Protein AF-A0A948RHR2-F1 (afdb_monomer)

Structure (mmCIF, N/CA/C/O backbone):
data_AF-A0A948RHR2-F1
#
_entry.id   AF-A0A948RHR2-F1
#
loop_
_atom_site.group_PDB
_atom_site.id
_atom_site.type_symbol
_atom_site.label_atom_i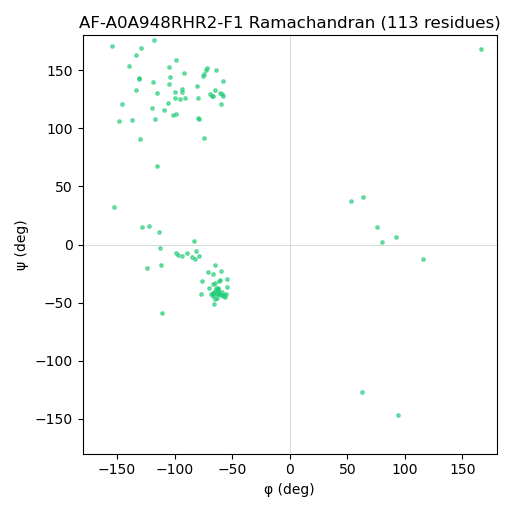d
_atom_site.label_alt_id
_atom_site.label_comp_id
_atom_site.label_asym_id
_atom_site.label_entity_id
_atom_site.label_seq_id
_atom_site.pdbx_PDB_ins_code
_atom_site.Cartn_x
_atom_site.Cartn_y
_atom_site.Cartn_z
_atom_site.occupancy
_atom_site.B_iso_or_equiv
_atom_site.auth_seq_id
_atom_site.auth_comp_id
_atom_site.auth_asym_id
_atom_site.auth_atom_id
_atom_site.pdbx_PDB_model_num
ATOM 1 N N . MET A 1 1 ? -23.439 3.606 14.454 1.00 52.28 1 MET A N 1
ATOM 2 C CA . MET A 1 1 ? -22.038 3.297 14.807 1.00 52.28 1 MET A CA 1
ATOM 3 C C . MET A 1 1 ? -21.138 4.104 13.882 1.00 52.28 1 MET A C 1
ATOM 5 O O . MET A 1 1 ? -21.489 4.195 12.706 1.00 52.28 1 MET A O 1
ATOM 9 N N . PRO A 1 2 ? -20.065 4.748 14.368 1.00 66.00 2 PRO A N 1
ATOM 10 C CA . PRO A 1 2 ? -19.095 5.385 13.480 1.00 66.00 2 PRO A CA 1
ATOM 11 C C . PRO A 1 2 ? -18.516 4.332 12.527 1.00 66.00 2 PRO A C 1
ATOM 13 O O . PRO A 1 2 ? -18.314 3.182 12.915 1.00 66.00 2 PRO A O 1
ATOM 16 N N . LYS A 1 3 ? -18.316 4.702 11.259 1.00 62.94 3 LYS A N 1
ATOM 17 C CA . LYS A 1 3 ? -17.656 3.817 10.293 1.00 62.94 3 LYS A CA 1
ATOM 18 C C . LYS A 1 3 ? -16.208 3.623 10.756 1.00 62.94 3 LYS A C 1
ATOM 20 O O . LYS A 1 3 ? -15.579 4.633 11.070 1.00 62.94 3 LYS A O 1
ATOM 25 N N . PRO A 1 4 ? -15.683 2.387 10.793 1.00 78.69 4 PRO A N 1
ATOM 26 C CA . PRO A 1 4 ? -14.291 2.170 11.153 1.00 78.69 4 PRO A CA 1
ATOM 27 C C . PRO A 1 4 ? -13.396 2.930 10.170 1.00 78.69 4 PRO A C 1
ATOM 29 O O . PRO A 1 4 ? -13.580 2.852 8.950 1.00 78.69 4 PRO A O 1
ATOM 32 N N . SER A 1 5 ? -12.472 3.711 10.717 1.00 92.25 5 SER A N 1
ATOM 33 C CA . SER A 1 5 ? -11.458 4.453 9.978 1.00 92.25 5 SER A CA 1
ATOM 34 C C . SER A 1 5 ? -10.103 4.196 10.597 1.00 92.25 5 SER A C 1
ATOM 36 O O . SER A 1 5 ? -10.016 4.122 11.821 1.00 92.25 5 SER A O 1
ATOM 38 N N . ILE A 1 6 ? -9.071 4.116 9.763 1.00 94.81 6 ILE A N 1
ATOM 39 C CA . ILE A 1 6 ? -7.698 3.912 10.225 1.00 94.81 6 ILE A CA 1
ATOM 40 C C . ILE A 1 6 ? -7.313 5.081 11.153 1.00 94.81 6 ILE A C 1
ATOM 42 O O . ILE A 1 6 ? -7.398 6.234 10.715 1.00 94.81 6 ILE A O 1
ATOM 46 N N . PRO A 1 7 ? -6.938 4.830 12.419 1.00 95.19 7 PRO A N 1
ATOM 47 C CA . PRO A 1 7 ? -6.582 5.880 13.364 1.00 95.19 7 PRO A CA 1
ATOM 48 C C . PRO A 1 7 ? -5.330 6.649 12.921 1.00 95.19 7 PRO A C 1
ATOM 50 O O . PRO A 1 7 ? -4.470 6.060 12.263 1.00 95.19 7 PRO A O 1
ATOM 53 N N . PRO A 1 8 ? -5.186 7.943 13.262 1.00 95.62 8 PRO A N 1
ATOM 54 C CA . PRO A 1 8 ? -4.022 8.744 12.876 1.00 95.62 8 PRO A CA 1
ATOM 55 C C . PRO A 1 8 ? -2.678 8.131 13.280 1.00 95.62 8 PRO A C 1
ATOM 57 O O . PRO A 1 8 ? -1.717 8.220 12.524 1.00 95.62 8 PRO A O 1
ATOM 60 N N . GLU A 1 9 ? -2.612 7.480 14.440 1.00 95.88 9 GLU A N 1
ATOM 61 C CA . GLU A 1 9 ? -1.425 6.770 14.911 1.00 95.88 9 GLU A CA 1
ATOM 62 C C . GLU A 1 9 ? -1.052 5.609 13.982 1.00 95.88 9 GLU A C 1
ATOM 64 O O . GLU A 1 9 ? 0.107 5.472 13.608 1.00 95.88 9 GLU A O 1
ATOM 69 N N . VAL A 1 10 ? -2.041 4.844 13.513 1.00 96.19 10 VAL A N 1
ATOM 70 C CA . VAL A 1 10 ? -1.825 3.763 12.546 1.00 96.19 10 VAL A CA 1
ATOM 71 C C . VAL A 1 10 ? -1.415 4.339 11.191 1.00 96.19 10 VAL A C 1
ATOM 73 O O . VAL A 1 10 ? -0.480 3.836 10.581 1.00 96.19 10 VAL A O 1
ATOM 76 N N . GLN A 1 11 ? -2.049 5.426 10.732 1.00 97.44 11 GLN A N 1
ATOM 77 C CA . GLN A 1 11 ? -1.655 6.099 9.485 1.00 97.44 11 GLN A CA 1
ATOM 78 C C . GLN A 1 11 ? -0.200 6.585 9.533 1.00 97.44 11 GLN A C 1
ATOM 80 O O . GLN A 1 11 ? 0.524 6.442 8.551 1.00 97.44 11 GLN A O 1
ATOM 85 N N . ALA A 1 12 ? 0.239 7.127 10.673 1.00 97.62 12 ALA A N 1
ATOM 86 C CA . ALA A 1 12 ? 1.608 7.589 10.862 1.00 97.62 12 ALA A CA 1
ATOM 87 C C . ALA A 1 12 ? 2.621 6.435 10.837 1.00 97.62 12 ALA A C 1
ATOM 89 O O . ALA A 1 12 ? 3.672 6.575 10.216 1.00 97.62 12 ALA A O 1
ATOM 90 N N . GLU A 1 13 ? 2.314 5.296 11.465 1.00 97.50 13 GLU A N 1
ATOM 91 C CA . GLU A 1 13 ? 3.190 4.119 11.392 1.00 97.50 13 GLU A CA 1
ATOM 92 C C . GLU A 1 13 ? 3.247 3.530 9.978 1.00 97.50 13 GLU A C 1
ATOM 94 O O . GLU A 1 13 ? 4.332 3.248 9.476 1.00 97.50 13 GLU A O 1
ATOM 99 N N . VAL A 1 14 ? 2.108 3.438 9.285 1.00 97.44 14 VAL A N 1
ATOM 100 C CA . VAL A 1 14 ? 2.067 3.026 7.874 1.00 97.44 14 VAL A CA 1
ATOM 101 C C . VAL A 1 14 ? 2.926 3.943 7.005 1.00 97.44 14 VAL A C 1
ATOM 103 O O . VAL A 1 14 ? 3.679 3.455 6.166 1.00 97.44 14 VAL A O 1
ATOM 106 N N . GLN A 1 15 ? 2.849 5.261 7.209 1.00 98.06 15 GLN A N 1
ATOM 107 C CA . GLN A 1 15 ? 3.652 6.205 6.434 1.00 98.06 15 GLN A CA 1
ATOM 108 C C . GLN A 1 15 ? 5.152 5.976 6.647 1.00 98.06 15 GLN A C 1
ATOM 110 O O . GLN A 1 15 ? 5.899 5.956 5.675 1.00 98.06 15 GLN A O 1
ATOM 115 N N . LYS A 1 16 ? 5.595 5.726 7.887 1.00 98.06 16 LYS A N 1
ATOM 116 C CA . LYS A 1 16 ? 7.005 5.404 8.164 1.00 98.06 16 LYS A CA 1
ATOM 117 C C . LYS A 1 16 ? 7.457 4.132 7.448 1.00 98.06 16 LYS A C 1
ATOM 119 O O . LYS A 1 16 ? 8.550 4.128 6.891 1.00 98.06 16 LYS A O 1
ATOM 124 N N . ILE A 1 17 ? 6.622 3.087 7.440 1.00 97.81 17 ILE A N 1
ATOM 125 C CA . ILE A 1 17 ? 6.910 1.825 6.737 1.00 97.81 17 ILE A CA 1
ATOM 126 C C . ILE A 1 17 ? 7.094 2.078 5.235 1.00 97.81 17 ILE A C 1
ATOM 128 O O . ILE A 1 17 ? 8.030 1.560 4.631 1.00 97.81 17 ILE A O 1
ATOM 132 N N . ILE A 1 18 ? 6.232 2.901 4.634 1.00 97.06 18 ILE A N 1
ATOM 133 C CA . ILE A 1 18 ? 6.320 3.262 3.212 1.00 97.06 18 ILE A CA 1
A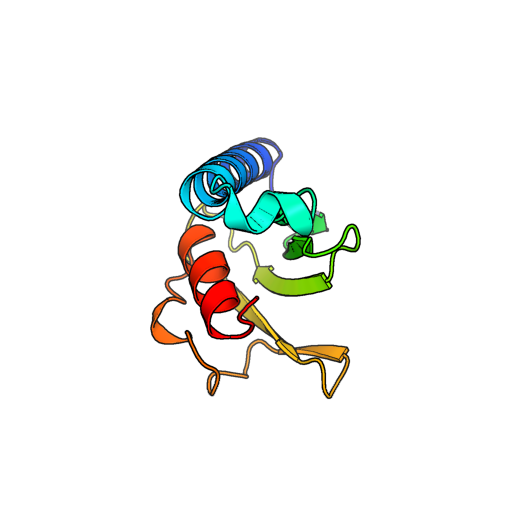TOM 134 C C . ILE A 1 18 ? 7.580 4.087 2.930 1.00 97.06 18 ILE A C 1
ATOM 136 O O . ILE A 1 18 ? 8.294 3.807 1.971 1.00 97.06 18 ILE A O 1
ATOM 140 N N . ASP A 1 19 ? 7.890 5.076 3.770 1.00 96.31 19 ASP A N 1
ATOM 141 C CA . ASP A 1 19 ? 9.073 5.927 3.601 1.00 96.31 19 ASP A CA 1
ATOM 142 C C . ASP A 1 19 ? 10.382 5.125 3.731 1.00 96.31 19 ASP A C 1
ATOM 144 O O . ASP A 1 19 ? 11.360 5.381 3.024 1.00 96.31 19 ASP A O 1
ATOM 148 N N . GLU A 1 20 ? 10.419 4.151 4.643 1.00 96.69 20 GLU A N 1
ATOM 149 C CA . GLU A 1 20 ? 11.533 3.215 4.795 1.00 96.69 20 GLU A CA 1
ATOM 150 C C . GLU A 1 20 ? 11.664 2.306 3.575 1.00 96.69 20 GLU A C 1
ATOM 152 O O . GLU A 1 20 ? 12.724 2.298 2.951 1.00 96.69 20 GLU A O 1
ATOM 157 N N . PHE A 1 21 ? 10.574 1.661 3.155 1.00 96.19 21 PHE A N 1
ATOM 158 C CA . PHE A 1 21 ? 10.564 0.819 1.961 1.00 96.19 21 PHE A CA 1
ATOM 159 C C . PHE A 1 21 ? 11.018 1.584 0.714 1.00 96.19 21 PHE A C 1
ATOM 161 O O . PHE A 1 21 ? 11.855 1.094 -0.044 1.00 96.19 21 PHE A O 1
ATOM 168 N N . ASN A 1 22 ? 10.517 2.805 0.511 1.00 94.25 22 ASN A N 1
ATOM 169 C CA . ASN A 1 22 ? 10.867 3.606 -0.656 1.00 94.25 22 ASN A CA 1
ATOM 170 C C . ASN A 1 22 ? 12.359 3.942 -0.696 1.00 94.25 22 ASN A C 1
ATOM 172 O O . ASN A 1 22 ? 12.999 3.856 -1.740 1.00 94.25 22 ASN A O 1
ATOM 176 N N . ARG A 1 23 ? 12.929 4.301 0.454 1.00 92.06 23 ARG A N 1
ATOM 177 C CA . ARG A 1 23 ? 14.359 4.586 0.583 1.00 92.06 23 ARG A CA 1
ATOM 178 C C . ARG A 1 23 ? 15.220 3.344 0.374 1.00 92.06 23 ARG A C 1
ATOM 180 O O . ARG A 1 23 ? 16.321 3.474 -0.146 1.00 92.06 23 ARG A O 1
ATOM 187 N N . GLU A 1 24 ? 14.754 2.167 0.767 1.00 92.56 24 GLU A N 1
ATOM 188 C CA . GLU A 1 24 ? 15.493 0.917 0.562 1.00 92.56 24 GLU A CA 1
ATOM 189 C C . GLU A 1 24 ? 15.439 0.417 -0.886 1.00 92.56 24 GLU A C 1
ATOM 191 O O . GLU A 1 24 ? 16.403 -0.192 -1.336 1.00 92.56 24 GLU A O 1
ATOM 196 N N . ASN A 1 25 ? 14.348 0.682 -1.614 1.00 91.38 25 ASN A N 1
ATOM 197 C CA . ASN A 1 25 ? 14.088 0.049 -2.915 1.00 91.38 25 ASN A CA 1
ATOM 198 C C . ASN A 1 25 ? 14.154 1.003 -4.121 1.00 91.38 25 ASN A C 1
ATOM 200 O O . ASN A 1 25 ? 14.290 0.530 -5.243 1.00 91.38 25 ASN A O 1
ATOM 204 N N . PHE A 1 26 ? 14.079 2.325 -3.920 1.00 88.31 26 PHE A N 1
ATOM 205 C CA . PHE A 1 26 ? 14.080 3.319 -5.010 1.00 88.31 26 PHE A CA 1
ATOM 206 C C . PHE A 1 26 ? 15.118 4.437 -4.829 1.00 88.31 26 PHE A C 1
ATOM 208 O O . PHE A 1 26 ? 15.032 5.476 -5.481 1.00 88.31 26 PHE A O 1
ATOM 215 N N . SER A 1 27 ? 16.096 4.271 -3.931 1.00 77.19 27 SER A N 1
ATOM 216 C CA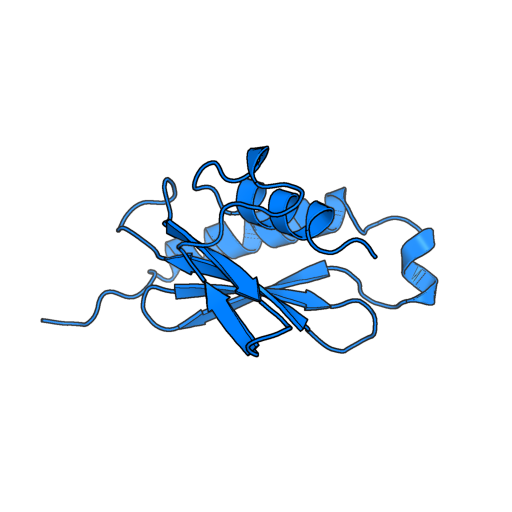 . SER A 1 27 ? 17.142 5.285 -3.706 1.00 77.19 27 SER A CA 1
ATOM 217 C C . SER A 1 27 ? 18.286 5.251 -4.721 1.00 77.19 27 SER A C 1
ATOM 219 O O . SER A 1 27 ? 19.143 6.138 -4.683 1.00 77.19 27 SER A O 1
ATOM 221 N N . ASP A 1 28 ? 18.300 4.265 -5.620 1.00 73.12 28 ASP A N 1
ATOM 222 C CA . ASP A 1 28 ? 19.366 4.094 -6.600 1.00 73.12 28 ASP A CA 1
ATOM 223 C C . ASP A 1 28 ? 19.332 5.134 -7.724 1.00 73.12 28 ASP A C 1
ATOM 225 O O . ASP A 1 28 ? 18.287 5.634 -8.152 1.00 73.12 28 ASP A O 1
ATOM 229 N N . ASP A 1 29 ? 20.526 5.424 -8.242 1.00 68.50 29 ASP A N 1
ATOM 230 C CA . ASP A 1 29 ? 20.746 6.381 -9.325 1.00 68.50 29 ASP A CA 1
ATOM 231 C C . ASP A 1 29 ? 20.001 6.004 -10.618 1.00 68.50 29 ASP A C 1
ATOM 233 O O . ASP A 1 29 ? 19.696 6.893 -11.412 1.00 68.50 29 ASP A O 1
ATOM 237 N N . GLU A 1 30 ? 19.655 4.725 -10.802 1.00 70.12 30 GLU A N 1
ATOM 238 C CA . GLU A 1 30 ? 18.868 4.225 -11.939 1.00 70.12 30 GLU A CA 1
ATOM 239 C C . GLU A 1 30 ? 17.473 4.862 -12.020 1.00 70.12 30 GLU A C 1
ATOM 241 O O . GLU A 1 30 ? 16.963 5.093 -13.114 1.00 70.12 30 GLU A O 1
ATOM 246 N N . PHE A 1 31 ? 16.880 5.244 -10.884 1.00 71.19 31 PHE A N 1
ATOM 247 C CA . PHE A 1 31 ? 15.561 5.878 -10.862 1.00 71.19 31 PHE A CA 1
ATOM 248 C C . PHE A 1 31 ? 15.605 7.396 -11.083 1.00 71.19 31 PHE A C 1
ATOM 250 O O . PHE A 1 31 ? 14.570 8.011 -11.340 1.00 71.19 31 PHE A O 1
ATOM 257 N N . LYS A 1 32 ? 16.793 8.025 -11.059 1.00 68.62 32 LYS A N 1
ATOM 258 C CA . LYS A 1 32 ? 16.928 9.487 -11.226 1.00 68.62 32 LYS A CA 1
ATOM 259 C C . LYS A 1 32 ? 16.429 9.989 -12.579 1.00 68.62 32 LYS A C 1
ATOM 261 O O . LYS A 1 32 ? 15.954 11.122 -12.647 1.00 68.62 32 LYS A O 1
ATOM 266 N N . GLU A 1 33 ? 16.536 9.184 -13.638 1.00 68.00 33 GLU A N 1
ATOM 267 C CA . GLU A 1 33 ? 16.022 9.551 -14.967 1.00 68.00 33 GLU A CA 1
ATOM 268 C C . GLU A 1 33 ? 14.486 9.554 -15.024 1.00 68.00 33 GLU A C 1
ATOM 270 O O . GLU A 1 33 ? 13.902 10.285 -15.825 1.00 68.00 33 GLU A O 1
ATOM 275 N N . PHE A 1 34 ? 13.834 8.800 -14.135 1.00 66.19 34 PHE A N 1
ATOM 276 C CA . PHE A 1 34 ? 12.379 8.657 -14.052 1.00 66.19 34 PHE A CA 1
ATOM 277 C C . PHE A 1 34 ? 11.724 9.639 -13.066 1.00 66.19 34 PHE A C 1
ATOM 279 O O . PHE A 1 34 ? 10.508 9.839 -13.077 1.00 66.19 34 PHE A O 1
ATOM 286 N N . GLY A 1 35 ? 12.535 10.343 -12.272 1.00 73.06 35 GLY A N 1
ATOM 287 C CA . GLY A 1 35 ? 12.081 11.296 -11.266 1.00 73.06 35 GLY A CA 1
ATOM 288 C C . GLY A 1 35 ? 11.954 10.650 -9.888 1.00 73.06 35 GLY A C 1
ATOM 289 O O . GLY A 1 35 ? 12.760 9.809 -9.507 1.00 73.06 35 GLY A 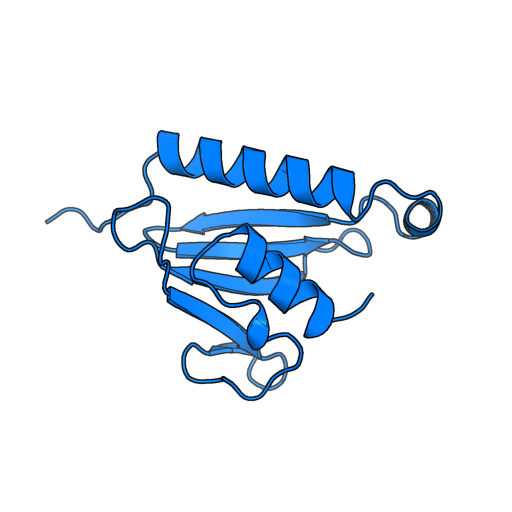O 1
ATOM 290 N N . VAL A 1 36 ? 10.982 11.097 -9.092 1.00 74.31 36 VAL A N 1
ATOM 291 C CA . VAL A 1 36 ? 10.722 10.490 -7.780 1.00 74.31 36 VAL A CA 1
ATOM 292 C C . VAL A 1 36 ? 9.925 9.212 -8.008 1.00 74.31 36 VAL A C 1
ATOM 294 O O . VAL A 1 36 ? 8.749 9.288 -8.354 1.00 74.31 36 VAL A O 1
ATOM 297 N N . VAL A 1 37 ? 10.571 8.064 -7.802 1.00 87.50 37 VAL A N 1
ATOM 298 C CA . VAL A 1 37 ? 9.924 6.752 -7.853 1.00 87.50 37 VAL A CA 1
ATOM 299 C C . VAL A 1 37 ? 9.621 6.278 -6.437 1.00 87.50 37 VAL A C 1
ATOM 301 O O . VAL A 1 37 ? 10.477 6.347 -5.554 1.00 87.50 37 VAL A O 1
ATOM 304 N N . GLY A 1 38 ? 8.394 5.819 -6.197 1.00 92.88 38 GLY A N 1
ATOM 305 C CA . GLY A 1 38 ? 8.042 5.233 -4.909 1.00 92.88 38 GLY A CA 1
ATOM 306 C C . GLY A 1 38 ? 6.554 5.065 -4.658 1.00 92.88 38 GLY A C 1
ATOM 307 O O . GLY A 1 38 ? 5.698 5.590 -5.371 1.00 92.88 38 GLY A O 1
ATOM 308 N N . TYR A 1 39 ? 6.242 4.324 -3.602 1.00 95.94 39 TYR A N 1
ATOM 309 C CA . TYR A 1 39 ? 4.882 4.149 -3.122 1.00 95.94 39 TYR A CA 1
ATOM 310 C C . TYR A 1 39 ? 4.362 5.393 -2.402 1.00 95.94 39 TYR A C 1
ATOM 312 O O . TYR A 1 39 ? 5.089 6.085 -1.688 1.00 95.94 39 TYR A O 1
ATOM 320 N N . SER A 1 40 ? 3.064 5.640 -2.537 1.00 95.56 40 SER A N 1
ATOM 321 C CA . SER A 1 40 ? 2.325 6.669 -1.815 1.00 95.56 40 SER A CA 1
ATOM 322 C C . SER A 1 40 ? 1.052 6.086 -1.204 1.00 95.56 40 SER A C 1
ATOM 324 O O . SER A 1 40 ? 0.386 5.230 -1.791 1.00 95.56 40 SER A O 1
ATOM 326 N N . ALA A 1 41 ? 0.712 6.558 -0.003 1.00 96.81 41 ALA A N 1
ATOM 327 C CA . ALA A 1 41 ? -0.494 6.152 0.702 1.00 96.81 41 ALA A CA 1
ATOM 328 C C . ALA A 1 41 ? -1.653 7.111 0.427 1.00 96.81 41 ALA A C 1
ATOM 330 O O . ALA A 1 41 ? -1.538 8.327 0.596 1.00 96.81 41 ALA A O 1
ATOM 331 N N . ARG A 1 42 ? -2.830 6.555 0.134 1.00 97.00 42 ARG A N 1
ATOM 332 C CA . ARG A 1 42 ? -4.105 7.269 0.279 1.00 97.00 42 ARG A CA 1
ATOM 333 C C . ARG A 1 42 ? -4.998 6.538 1.270 1.00 97.00 42 ARG A C 1
ATOM 335 O O . ARG A 1 42 ? -5.428 5.415 1.021 1.00 97.00 42 ARG A O 1
ATOM 342 N N . PHE A 1 43 ? -5.339 7.194 2.375 1.00 96.62 43 PHE A N 1
ATOM 343 C CA . PHE A 1 43 ? -6.237 6.647 3.394 1.00 96.62 43 PHE A CA 1
ATOM 344 C C . PHE A 1 43 ? -7.685 7.083 3.144 1.00 96.62 43 PHE A C 1
ATOM 346 O O . PHE A 1 43 ? -7.970 8.267 2.948 1.00 96.62 43 PHE A O 1
ATOM 353 N N . LYS A 1 44 ? -8.637 6.142 3.170 1.00 96.19 44 LYS A N 1
ATOM 354 C CA . LYS A 1 44 ? -10.072 6.449 3.039 1.00 96.19 44 LYS A CA 1
ATOM 355 C C . LYS A 1 44 ? -10.926 5.459 3.822 1.00 96.19 44 LYS A C 1
ATOM 357 O O . LYS A 1 44 ? -11.158 4.328 3.394 1.00 96.19 44 LYS A O 1
ATOM 362 N N . GLY A 1 45 ? -11.468 5.914 4.952 1.00 94.81 45 GLY A N 1
ATOM 363 C CA . GLY A 1 45 ? -12.198 5.041 5.872 1.00 94.81 45 GLY A CA 1
ATO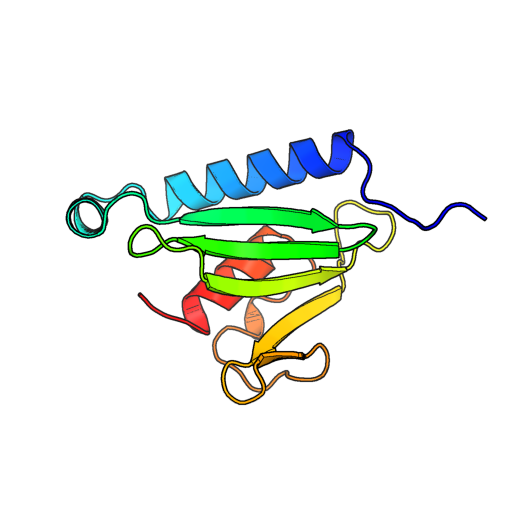M 364 C C . GLY A 1 45 ? -11.263 3.965 6.419 1.00 94.81 45 GLY A C 1
ATOM 365 O O . GLY A 1 45 ? -10.193 4.293 6.924 1.00 94.81 45 GLY A O 1
ATOM 366 N N . LYS A 1 46 ? -11.656 2.695 6.303 1.00 95.88 46 LYS A N 1
ATOM 367 C CA . LYS A 1 46 ? -10.831 1.543 6.696 1.00 95.88 46 LYS A CA 1
ATOM 368 C C . LYS A 1 46 ? -9.819 1.096 5.633 1.00 95.88 46 LYS A C 1
ATOM 370 O O . LYS A 1 46 ? -9.188 0.068 5.813 1.00 95.88 46 LYS A O 1
ATOM 375 N N . TYR A 1 47 ? -9.718 1.791 4.504 1.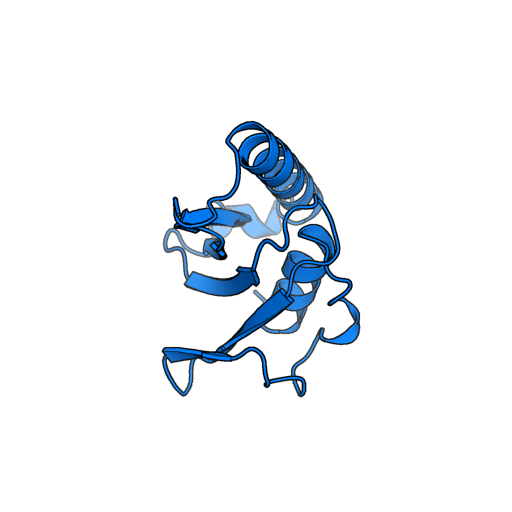00 97.56 47 TYR A N 1
ATOM 376 C CA 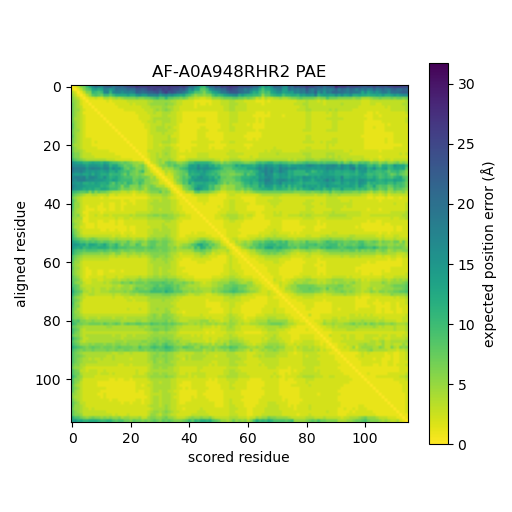. TYR A 1 47 ? -8.873 1.361 3.392 1.00 97.56 47 TYR A CA 1
ATOM 377 C C . TYR A 1 47 ? -7.595 2.189 3.303 1.00 97.56 47 TYR A C 1
ATOM 379 O O . TYR A 1 47 ? -7.649 3.421 3.391 1.00 97.56 47 TYR A O 1
ATOM 387 N N . LEU A 1 48 ? -6.488 1.501 3.045 1.00 97.94 48 LEU A N 1
ATOM 388 C CA . LEU A 1 48 ? -5.230 2.055 2.560 1.00 97.94 48 LEU A CA 1
ATOM 389 C C . LEU A 1 48 ? -5.103 1.688 1.083 1.00 97.94 48 LEU A C 1
ATOM 391 O O . LEU A 1 48 ? -5.144 0.514 0.733 1.00 97.94 48 LEU A O 1
ATOM 395 N N . TYR A 1 49 ? -4.970 2.687 0.224 1.00 98.38 49 TYR A N 1
ATOM 396 C CA . TYR A 1 49 ? -4.630 2.497 -1.181 1.00 98.38 49 TYR A CA 1
ATOM 397 C C . TYR A 1 49 ? -3.141 2.776 -1.336 1.00 98.38 49 TYR A C 1
ATOM 399 O O . TYR A 1 49 ? -2.680 3.836 -0.902 1.00 98.38 49 TYR A O 1
ATOM 407 N N . LEU A 1 50 ? -2.423 1.821 -1.918 1.00 98.00 50 LEU A N 1
ATOM 408 C CA . LEU A 1 50 ? -1.023 1.960 -2.282 1.00 98.00 50 LEU A CA 1
ATOM 409 C C . LEU A 1 50 ? -0.968 2.234 -3.782 1.00 98.00 50 LEU A C 1
ATOM 411 O O . LEU A 1 50 ? -1.314 1.377 -4.600 1.00 98.00 50 LEU A O 1
ATOM 415 N N . ASP A 1 51 ? -0.561 3.450 -4.120 1.00 96.44 51 ASP A N 1
ATOM 416 C CA . ASP A 1 51 ? -0.250 3.841 -5.490 1.00 96.44 51 ASP A CA 1
ATOM 417 C C . ASP A 1 51 ? 1.274 3.926 -5.633 1.00 96.44 51 ASP A C 1
ATOM 419 O O . ASP A 1 51 ? 1.957 4.239 -4.656 1.00 96.44 51 ASP A O 1
ATOM 423 N N . ARG A 1 52 ? 1.812 3.714 -6.833 1.00 94.00 52 ARG A N 1
ATOM 424 C CA . ARG A 1 52 ? 3.235 3.919 -7.128 1.00 94.00 52 ARG A CA 1
ATOM 425 C C . ARG A 1 52 ? 3.404 5.049 -8.130 1.00 94.00 52 ARG A C 1
ATOM 427 O O . ARG A 1 52 ? 2.698 5.099 -9.137 1.00 94.00 52 ARG A O 1
ATOM 434 N N . ASP A 1 53 ? 4.284 5.988 -7.812 1.00 90.00 53 ASP A N 1
ATOM 435 C CA . ASP A 1 53 ? 4.747 6.995 -8.757 1.00 90.00 53 ASP A CA 1
ATOM 436 C C . ASP A 1 53 ? 5.999 6.462 -9.455 1.00 90.00 53 ASP A C 1
ATOM 438 O O . ASP A 1 53 ? 6.930 6.019 -8.789 1.00 90.00 53 ASP A O 1
ATOM 442 N N . GLU A 1 54 ? 5.986 6.456 -10.782 1.00 81.19 54 GLU A N 1
ATOM 443 C CA . GLU A 1 54 ? 7.097 5.992 -11.623 1.00 81.19 54 GLU A CA 1
ATOM 444 C C . GLU A 1 54 ? 7.549 7.066 -12.620 1.00 81.19 54 GLU A C 1
ATOM 446 O O . GLU A 1 54 ? 8.661 6.998 -13.118 1.00 81.19 54 GLU A O 1
ATOM 451 N N . TYR A 1 55 ? 6.700 8.062 -12.917 1.00 78.44 55 TYR A N 1
ATOM 452 C CA . TYR A 1 55 ? 6.929 9.075 -13.963 1.00 78.44 55 TYR A CA 1
ATOM 453 C C . TYR A 1 55 ? 6.199 10.401 -13.660 1.00 78.44 55 TYR A C 1
ATOM 455 O O . TYR A 1 55 ? 5.695 11.083 -14.558 1.00 78.44 55 TYR A O 1
ATOM 463 N N . GLY A 1 56 ? 6.058 10.755 -12.382 1.00 77.44 56 GLY A N 1
ATOM 464 C CA . GLY A 1 56 ? 5.292 11.916 -11.917 1.00 77.44 56 GLY A CA 1
ATOM 465 C C . GLY A 1 56 ? 3.772 11.723 -11.956 1.00 77.44 56 GLY A C 1
ATOM 466 O O . GLY A 1 56 ? 3.021 12.704 -11.903 1.00 77.44 56 GLY A O 1
ATOM 467 N N . LYS A 1 57 ? 3.298 10.478 -12.088 1.00 83.81 57 LYS A N 1
ATOM 468 C CA . LYS A 1 57 ? 1.875 10.135 -12.056 1.00 83.81 57 LYS A CA 1
ATOM 469 C C . LYS A 1 57 ? 1.648 8.877 -11.210 1.00 83.81 57 LYS A C 1
ATOM 471 O O . LYS A 1 57 ? 1.898 7.774 -11.696 1.00 83.81 57 LYS A O 1
ATOM 476 N N . PRO A 1 58 ? 1.068 9.029 -10.006 1.00 90.62 58 PRO A N 1
ATOM 477 C CA . PRO A 1 58 ? 0.675 7.900 -9.176 1.00 90.62 58 PRO A CA 1
ATOM 478 C C . PRO A 1 58 ? -0.305 6.977 -9.904 1.00 90.62 58 PRO A C 1
ATOM 480 O O . PRO A 1 58 ? -1.340 7.425 -10.415 1.00 90.62 58 PRO A O 1
ATOM 483 N N . SER A 1 59 ? 0.026 5.691 -9.927 1.00 93.31 59 SER A N 1
ATOM 484 C CA . SER A 1 59 ? -0.777 4.628 -10.522 1.00 93.31 59 SER A CA 1
ATOM 485 C C . SER A 1 59 ? -1.188 3.601 -9.460 1.00 93.31 59 SER A C 1
ATOM 487 O O . SER A 1 59 ? -0.390 3.289 -8.580 1.00 93.31 59 SER A O 1
ATOM 489 N N . PRO A 1 60 ? -2.433 3.097 -9.494 1.00 96.75 60 PRO A N 1
ATOM 490 C CA . PRO A 1 60 ? -2.951 2.185 -8.475 1.00 96.75 60 PRO A CA 1
ATOM 491 C C . PRO A 1 60 ? -2.278 0.811 -8.529 1.00 96.75 60 PRO A C 1
ATOM 493 O O . PRO A 1 60 ? -2.263 0.179 -9.579 1.00 96.75 60 PRO A O 1
ATOM 496 N N . ILE A 1 61 ? -1.798 0.321 -7.384 1.00 97.38 61 ILE A N 1
ATOM 497 C CA . ILE A 1 61 ? -1.135 -0.986 -7.290 1.00 97.38 61 ILE A CA 1
ATOM 498 C C . ILE A 1 61 ? -1.999 -1.974 -6.520 1.00 97.38 61 ILE A C 1
ATOM 500 O O . ILE A 1 61 ? -2.412 -3.003 -7.051 1.00 97.38 61 ILE A O 1
ATOM 504 N N . CYS A 1 62 ? -2.324 -1.654 -5.271 1.00 98.00 62 CYS A N 1
ATOM 505 C CA . CYS A 1 62 ? -3.137 -2.517 -4.425 1.00 98.00 62 CYS A CA 1
ATOM 506 C C . CYS A 1 62 ? -3.879 -1.713 -3.352 1.00 98.00 62 CYS A C 1
ATOM 508 O O . CYS A 1 62 ? -3.686 -0.506 -3.170 1.00 98.00 62 CYS A O 1
ATOM 510 N N . ARG A 1 63 ? -4.787 -2.384 -2.649 1.00 98.19 63 ARG A N 1
ATOM 511 C CA . ARG A 1 63 ? -5.543 -1.824 -1.535 1.00 98.19 63 ARG A CA 1
ATOM 512 C C . ARG A 1 63 ? -5.530 -2.802 -0.378 1.00 98.19 63 ARG A C 1
ATOM 514 O O . ARG A 1 63 ? -5.884 -3.962 -0.549 1.00 98.19 63 ARG A O 1
ATOM 521 N N . LEU A 1 64 ? -5.242 -2.286 0.806 1.00 97.94 64 LEU A N 1
ATOM 522 C CA . LEU A 1 64 ? -5.365 -3.009 2.058 1.00 97.94 64 LEU A CA 1
ATOM 523 C C . LEU A 1 64 ? -6.610 -2.561 2.832 1.00 97.94 64 LEU A C 1
ATOM 525 O O . LEU A 1 64 ? -6.988 -1.382 2.820 1.00 97.94 64 LEU A O 1
ATOM 529 N N . THR A 1 65 ? -7.251 -3.504 3.517 1.00 97.50 65 THR A N 1
ATOM 530 C CA . THR A 1 65 ? -8.402 -3.256 4.388 1.00 97.50 65 THR A CA 1
ATOM 531 C C . THR A 1 65 ? -7.999 -3.440 5.842 1.00 97.50 65 THR A C 1
ATOM 533 O O . THR A 1 65 ? -7.682 -4.539 6.277 1.00 97.50 65 THR A O 1
ATOM 536 N N . TRP A 1 66 ? -8.055 -2.356 6.608 1.00 95.75 66 TRP A N 1
ATOM 537 C CA . TRP A 1 66 ? -7.748 -2.367 8.030 1.00 95.75 66 TRP A CA 1
ATOM 538 C C . TRP A 1 66 ? -8.787 -3.165 8.819 1.00 95.75 66 TRP A C 1
ATOM 540 O O . TRP A 1 66 ? -9.995 -2.905 8.726 1.00 95.75 66 TRP A O 1
ATOM 550 N N . ASN A 1 67 ? -8.293 -4.101 9.623 1.00 91.94 67 ASN A N 1
ATOM 551 C CA . ASN A 1 67 ? -9.074 -5.017 10.453 1.00 91.94 67 ASN A CA 1
ATOM 552 C C . ASN A 1 67 ? -9.224 -4.542 11.920 1.00 91.94 67 ASN A C 1
ATOM 554 O O . ASN A 1 67 ? -10.020 -5.111 12.663 1.00 91.94 67 ASN A O 1
ATOM 558 N N . GLY A 1 68 ? -8.506 -3.489 12.338 1.00 90.50 68 GLY A N 1
ATOM 559 C CA . GLY A 1 68 ? -8.444 -3.032 13.734 1.00 90.50 68 GLY A CA 1
ATOM 560 C C . GLY A 1 68 ? -7.057 -3.137 14.386 1.00 90.50 68 GLY A C 1
ATOM 561 O O . GLY A 1 68 ? -6.852 -2.542 15.443 1.00 90.50 68 GLY A O 1
ATOM 562 N N . ALA A 1 69 ? -6.112 -3.840 13.758 1.00 89.31 69 ALA A N 1
ATOM 563 C CA . ALA A 1 69 ? -4.740 -4.064 14.217 1.00 89.31 69 ALA A CA 1
ATOM 564 C C . ALA A 1 69 ? -3.706 -3.470 13.238 1.00 89.31 69 ALA A C 1
ATOM 566 O O . ALA A 1 69 ? -4.069 -2.896 12.212 1.00 89.31 69 ALA A O 1
ATOM 567 N N . LEU A 1 70 ? -2.414 -3.534 13.570 1.00 84.94 70 LEU A N 1
ATOM 568 C CA . LEU A 1 70 ? -1.334 -3.061 12.685 1.00 84.94 70 LEU A CA 1
ATOM 569 C C . LEU A 1 70 ? -0.937 -4.094 11.616 1.00 84.94 70 LEU A C 1
ATOM 571 O O . LEU A 1 70 ? -0.245 -3.742 10.666 1.00 84.94 70 LEU A O 1
ATOM 575 N N . ASP A 1 71 ? -1.394 -5.331 11.765 1.00 88.19 71 ASP A N 1
ATOM 576 C CA . ASP A 1 71 ? -1.073 -6.501 10.957 1.00 88.19 71 ASP A CA 1
ATOM 577 C C . ASP A 1 71 ? -2.342 -7.229 10.477 1.00 88.19 71 ASP A C 1
ATOM 579 O O . ASP A 1 71 ? -3.458 -6.927 10.912 1.00 88.19 71 ASP A O 1
ATOM 583 N N . ASP A 1 72 ? -2.159 -8.176 9.552 1.00 92.94 72 ASP A N 1
ATOM 584 C CA . ASP A 1 72 ? -3.209 -9.050 9.003 1.00 92.94 72 ASP A CA 1
ATOM 585 C C . ASP A 1 72 ? -4.314 -8.301 8.223 1.00 92.94 72 ASP A C 1
ATOM 587 O O . ASP A 1 72 ? -5.511 -8.551 8.371 1.00 92.94 72 ASP A O 1
ATOM 591 N N . TRP A 1 73 ? -3.930 -7.300 7.422 1.00 96.12 73 TRP A N 1
ATOM 592 C CA . TRP A 1 73 ? -4.874 -6.497 6.634 1.00 96.12 73 TRP A CA 1
ATOM 593 C C . TRP A 1 73 ? -5.272 -7.232 5.352 1.00 96.12 73 TRP A C 1
ATOM 595 O O . TRP A 1 73 ? -4.407 -7.733 4.634 1.00 96.12 73 TRP A O 1
ATOM 605 N N . ASP A 1 74 ? -6.565 -7.215 5.003 1.00 97.06 74 ASP A N 1
ATOM 606 C CA . ASP A 1 74 ? -7.035 -7.897 3.790 1.00 97.06 74 ASP A CA 1
ATOM 607 C C . ASP A 1 74 ? -6.479 -7.212 2.537 1.00 97.06 74 ASP A C 1
ATOM 609 O O . ASP A 1 74 ? -6.667 -6.002 2.349 1.00 97.06 74 ASP A O 1
ATOM 613 N N . PHE A 1 75 ? -5.863 -7.990 1.652 1.00 97.94 75 PHE A N 1
ATOM 614 C CA . PHE A 1 75 ? -5.256 -7.520 0.411 1.00 97.94 75 PHE A CA 1
ATOM 615 C C . PHE A 1 75 ? -6.220 -7.571 -0.781 1.00 97.94 75 PHE A C 1
ATOM 617 O O . PHE A 1 75 ? -7.100 -8.424 -0.869 1.00 97.94 75 PHE A O 1
ATOM 624 N N . ALA A 1 76 ? -6.054 -6.628 -1.706 1.00 98.12 76 ALA A N 1
ATOM 625 C CA . ALA A 1 76 ? -6.688 -6.632 -3.017 1.00 98.12 76 ALA A CA 1
ATOM 626 C C . ALA A 1 76 ? -5.740 -6.005 -4.044 1.00 98.12 76 ALA A C 1
ATOM 628 O O . ALA A 1 76 ? -5.374 -4.832 -3.907 1.00 98.12 76 ALA A O 1
ATOM 629 N N . ILE A 1 77 ? -5.379 -6.752 -5.085 1.00 97.94 77 ILE A N 1
ATOM 630 C CA . ILE A 1 77 ? -4.579 -6.236 -6.202 1.00 97.94 77 ILE A CA 1
ATOM 631 C C . ILE A 1 77 ? -5.458 -5.365 -7.107 1.00 97.94 77 ILE A C 1
ATOM 633 O O . ILE A 1 77 ? -6.656 -5.610 -7.263 1.00 97.94 77 ILE A O 1
ATOM 637 N N . TYR A 1 78 ? -4.901 -4.306 -7.689 1.00 97.81 78 TYR A N 1
ATOM 638 C CA . TYR A 1 78 ? -5.608 -3.529 -8.704 1.00 97.81 78 TYR A CA 1
ATOM 639 C C . TYR A 1 78 ? -5.532 -4.237 -10.055 1.00 97.81 78 TYR A C 1
ATOM 641 O O . TYR A 1 78 ? -4.437 -4.495 -10.519 1.00 97.81 78 TYR A O 1
ATOM 649 N N . LYS A 1 79 ? -6.649 -4.505 -10.729 1.00 95.81 79 LYS A N 1
ATOM 650 C CA . LYS A 1 79 ? -6.688 -5.086 -12.077 1.00 95.81 79 LYS A CA 1
ATOM 651 C C . LYS A 1 79 ? -6.897 -3.994 -13.114 1.00 95.81 79 LYS A C 1
ATOM 653 O O . LYS A 1 79 ? -7.985 -3.426 -13.225 1.00 95.81 79 LYS A O 1
ATOM 658 N N . TYR A 1 80 ? -5.881 -3.747 -13.935 1.00 92.62 80 TYR A N 1
ATOM 659 C CA . TYR A 1 80 ? -5.954 -2.752 -15.010 1.00 92.62 80 TYR A CA 1
ATOM 660 C C . TYR A 1 80 ? -6.939 -3.119 -16.128 1.00 92.62 80 TYR A C 1
ATOM 662 O O . TYR A 1 80 ? -7.476 -2.221 -16.775 1.00 92.62 80 TYR A O 1
ATOM 670 N N . SER A 1 81 ? -7.223 -4.410 -16.334 1.00 92.06 81 SER A N 1
ATOM 671 C CA . SER A 1 81 ? -8.214 -4.863 -17.321 1.00 92.06 81 SER A CA 1
ATOM 672 C C . SER A 1 81 ? -9.625 -4.359 -17.000 1.00 92.06 81 SER A C 1
ATOM 674 O O . SER A 1 81 ? -10.349 -3.935 -17.899 1.00 92.06 81 SER A O 1
ATOM 676 N N . ASP A 1 82 ? -9.974 -4.340 -15.711 1.00 92.62 82 ASP A N 1
ATOM 677 C CA . ASP A 1 82 ? -11.325 -4.048 -15.218 1.00 92.62 82 ASP A CA 1
ATOM 678 C C . ASP A 1 82 ? -11.394 -2.716 -14.449 1.00 92.62 82 ASP A C 1
ATOM 680 O O . ASP A 1 82 ? -12.465 -2.272 -14.035 1.00 92.62 82 ASP A O 1
ATOM 684 N N . ASN A 1 83 ? -10.247 -2.051 -14.281 1.00 94.19 83 ASN A N 1
ATOM 685 C CA . ASN A 1 83 ? -10.060 -0.817 -13.519 1.00 94.19 83 ASN A CA 1
ATOM 686 C C . ASN A 1 83 ? -10.593 -0.895 -12.072 1.00 94.19 83 ASN A C 1
ATOM 688 O O . ASN A 1 83 ? -11.137 0.083 -11.546 1.00 94.19 83 ASN A O 1
ATOM 692 N N . CYS A 1 84 ? -10.438 -2.045 -11.410 1.00 96.12 84 CYS A N 1
ATOM 693 C CA . CYS A 1 84 ? -10.979 -2.310 -10.074 1.00 96.12 84 CYS A CA 1
ATOM 694 C C . CYS A 1 84 ? -9.948 -2.960 -9.135 1.00 96.12 84 CYS A C 1
ATOM 696 O O . CYS A 1 84 ? -8.929 -3.467 -9.582 1.00 96.12 84 CYS A O 1
ATOM 698 N N . TYR A 1 85 ? -10.208 -2.930 -7.824 1.00 96.88 85 TYR A N 1
ATOM 699 C CA . TYR A 1 85 ? -9.428 -3.690 -6.837 1.00 96.88 85 TYR A CA 1
ATOM 700 C C . TYR A 1 85 ? -10.132 -5.012 -6.561 1.00 96.88 85 TYR A C 1
ATOM 702 O O . TYR A 1 85 ? -11.300 -4.990 -6.159 1.00 96.88 85 TYR A O 1
ATOM 710 N N . ASP A 1 86 ? -9.419 -6.118 -6.729 1.00 95.88 86 ASP A N 1
ATOM 711 C CA . ASP A 1 86 ? -9.962 -7.468 -6.656 1.00 95.88 86 ASP A CA 1
ATOM 712 C C . ASP A 1 86 ? -9.324 -8.241 -5.484 1.00 95.88 86 ASP A C 1
ATOM 714 O O . ASP A 1 86 ? -8.129 -8.532 -5.526 1.00 95.88 86 ASP A O 1
ATOM 718 N N . PRO A 1 87 ? -10.072 -8.503 -4.394 1.00 95.25 87 PRO A N 1
ATOM 719 C CA . PRO A 1 87 ? -9.589 -9.301 -3.264 1.00 95.25 87 PRO A CA 1
ATOM 720 C C . PRO A 1 87 ? -9.635 -10.816 -3.527 1.00 95.25 87 PRO A C 1
ATOM 722 O O . PRO A 1 87 ? -9.139 -11.589 -2.710 1.00 95.25 87 PRO A O 1
ATOM 725 N N . GLU A 1 88 ? -10.275 -11.257 -4.614 1.00 93.75 88 GLU A N 1
ATOM 726 C CA . GLU A 1 88 ? -10.383 -12.674 -4.984 1.00 93.75 88 GLU A CA 1
ATOM 727 C C . GLU A 1 88 ? -9.347 -13.076 -6.044 1.00 93.75 88 GLU A C 1
ATOM 729 O O . GLU A 1 88 ? -9.201 -14.259 -6.349 1.00 93.75 88 GLU A O 1
ATOM 734 N N . GLU A 1 89 ? -8.607 -12.110 -6.590 1.00 92.50 89 GLU A N 1
ATOM 735 C CA . GLU A 1 89 ? -7.506 -12.353 -7.513 1.00 92.50 89 GLU A CA 1
ATOM 736 C C . GLU A 1 89 ? -6.258 -12.784 -6.735 1.00 92.50 89 GLU A C 1
ATOM 738 O O . GLU A 1 89 ? -5.617 -11.976 -6.065 1.00 92.50 89 GLU A O 1
ATOM 743 N N . TRP A 1 90 ? -5.927 -14.069 -6.857 1.00 88.44 90 TRP A N 1
ATOM 744 C CA . TRP A 1 90 ? -4.744 -14.709 -6.272 1.00 88.44 90 TRP A CA 1
ATOM 745 C C . TRP A 1 90 ? -3.870 -15.362 -7.350 1.00 88.44 90 TRP A C 1
ATOM 747 O O . TRP A 1 90 ? -3.051 -16.212 -7.053 1.00 88.44 90 TRP A O 1
ATOM 757 N N . PHE A 1 91 ? -4.049 -15.030 -8.632 1.00 92.06 91 PHE A N 1
ATOM 758 C CA . PHE A 1 91 ? -3.194 -15.552 -9.698 1.00 92.06 91 PHE A CA 1
ATOM 759 C C . PHE A 1 91 ? -2.409 -14.419 -10.357 1.00 92.06 91 PHE A C 1
ATOM 761 O O . PHE A 1 91 ? -2.620 -14.062 -11.517 1.00 92.06 91 PHE A O 1
ATOM 768 N N . PHE A 1 92 ? -1.487 -13.838 -9.590 1.00 93.44 92 PHE A N 1
ATOM 769 C CA . PHE A 1 92 ? -0.620 -12.755 -10.041 1.00 93.44 92 PHE A CA 1
ATOM 770 C C . PHE A 1 92 ? 0.818 -12.940 -9.518 1.00 93.44 92 PHE A C 1
ATOM 772 O O . PHE A 1 92 ? 1.015 -13.576 -8.482 1.00 93.44 92 PHE A O 1
ATOM 779 N N . PRO A 1 93 ? 1.837 -12.407 -10.217 1.00 95.81 93 PRO A N 1
ATOM 780 C CA . PRO A 1 93 ? 3.216 -12.450 -9.732 1.00 95.81 93 PRO A CA 1
ATOM 781 C C . PRO A 1 93 ? 3.369 -11.715 -8.394 1.00 95.81 93 PRO A C 1
ATOM 783 O O . PRO A 1 93 ? 2.929 -10.575 -8.275 1.00 95.81 93 PRO A O 1
ATOM 786 N N . GLY A 1 94 ? 4.004 -12.339 -7.401 1.00 95.00 94 GLY A N 1
ATOM 787 C CA . GLY A 1 94 ? 4.225 -11.736 -6.086 1.00 95.00 94 GLY A CA 1
ATOM 788 C C . GLY A 1 94 ? 3.154 -12.031 -5.038 1.00 95.00 94 GLY A C 1
ATOM 789 O O . GLY A 1 94 ? 3.217 -11.459 -3.947 1.00 95.00 94 GLY A O 1
ATOM 790 N N . GLU A 1 95 ? 2.182 -12.903 -5.327 1.00 96.19 95 GLU A N 1
ATOM 791 C CA . GLU A 1 95 ? 1.191 -13.354 -4.339 1.00 96.19 95 GLU A CA 1
ATOM 792 C C . GLU A 1 95 ? 1.836 -13.928 -3.065 1.00 96.19 95 GLU A C 1
ATOM 794 O O . GLU A 1 95 ? 1.304 -13.769 -1.968 1.00 96.19 95 GLU A O 1
ATOM 799 N N . GLU A 1 96 ? 3.027 -14.517 -3.178 1.00 96.38 96 GLU A N 1
ATOM 800 C CA . GLU A 1 96 ? 3.778 -15.111 -2.076 1.00 96.38 96 GLU A CA 1
ATOM 801 C C . GLU A 1 96 ? 4.233 -14.089 -1.024 1.00 96.38 96 GLU A C 1
ATOM 803 O O . GLU A 1 96 ? 4.571 -14.466 0.100 1.00 96.38 96 GLU A O 1
ATOM 808 N N . TYR A 1 97 ? 4.240 -12.800 -1.375 1.00 97.56 97 TYR A N 1
ATOM 809 C CA . TYR A 1 97 ? 4.566 -11.708 -0.463 1.00 97.56 97 TYR A CA 1
ATOM 810 C C . TYR A 1 97 ? 3.344 -11.166 0.283 1.00 97.56 97 TYR A C 1
ATOM 812 O O . TYR A 1 97 ? 3.505 -10.342 1.184 1.00 97.56 97 TYR A O 1
ATOM 820 N N . VAL A 1 98 ? 2.128 -11.603 -0.062 1.00 96.44 98 VAL A N 1
ATOM 821 C CA . VAL A 1 98 ? 0.903 -11.183 0.625 1.00 96.44 98 VAL A CA 1
ATOM 822 C C . VAL A 1 98 ? 0.813 -11.882 1.984 1.00 96.44 98 VAL A C 1
ATOM 824 O O . VAL A 1 98 ? 0.274 -12.976 2.118 1.00 96.44 98 VAL A O 1
ATOM 827 N N . ASP A 1 99 ? 1.343 -11.219 3.011 1.00 96.31 99 ASP A N 1
ATOM 828 C CA . ASP A 1 99 ? 1.427 -11.711 4.395 1.00 96.31 99 ASP A CA 1
ATOM 829 C C . ASP A 1 99 ? 0.561 -10.910 5.389 1.00 96.31 99 ASP A C 1
ATOM 831 O O . ASP A 1 99 ? 0.698 -11.045 6.604 1.00 96.31 99 ASP A O 1
ATOM 835 N N . GLY A 1 100 ? -0.313 -10.041 4.873 1.00 94.69 100 GLY A N 1
ATOM 836 C CA . GLY A 1 100 ? -1.162 -9.155 5.672 1.00 94.69 100 GLY A CA 1
ATOM 837 C C . GLY A 1 100 ? -0.458 -7.894 6.189 1.00 94.69 100 GLY A C 1
ATOM 838 O O . GLY A 1 100 ? -1.079 -7.091 6.887 1.00 94.69 100 GLY A O 1
ATOM 839 N N . THR A 1 101 ? 0.815 -7.676 5.847 1.00 97.00 101 THR A N 1
ATOM 840 C CA . THR A 1 101 ? 1.556 -6.459 6.201 1.00 97.00 101 THR A CA 1
ATOM 841 C C . THR A 1 101 ? 1.596 -5.451 5.051 1.00 97.00 101 THR A C 1
ATOM 843 O O . THR A 1 101 ? 1.466 -5.787 3.872 1.00 97.00 101 THR A O 1
ATOM 846 N N . VAL A 1 102 ? 1.834 -4.177 5.382 1.00 97.31 102 VAL A N 1
ATOM 847 C CA . VAL A 1 102 ? 2.029 -3.120 4.371 1.00 97.31 102 VAL A CA 1
ATOM 848 C C . VAL A 1 102 ? 3.285 -3.377 3.534 1.00 97.31 102 VAL A C 1
ATOM 850 O O . VAL A 1 102 ? 3.264 -3.185 2.320 1.00 97.31 102 VAL A O 1
ATOM 853 N N . THR A 1 103 ? 4.365 -3.856 4.156 1.00 97.88 103 THR A N 1
ATOM 854 C CA . THR A 1 103 ? 5.611 -4.207 3.462 1.00 97.88 103 THR A CA 1
ATOM 855 C C . THR A 1 103 ? 5.396 -5.347 2.470 1.00 97.88 103 THR A C 1
ATOM 857 O O . THR A 1 103 ? 5.838 -5.244 1.327 1.00 97.88 103 THR A O 1
ATOM 860 N N . GLY A 1 104 ? 4.696 -6.409 2.880 1.00 97.56 104 GLY A N 1
ATOM 861 C CA . GLY A 1 104 ? 4.332 -7.523 2.006 1.00 97.56 104 GLY A CA 1
ATOM 862 C C . GLY A 1 104 ? 3.519 -7.060 0.798 1.00 97.56 104 GLY A C 1
ATOM 863 O O . GLY A 1 104 ? 3.856 -7.381 -0.338 1.00 97.56 104 GLY A O 1
ATOM 864 N N . ALA A 1 105 ? 2.536 -6.183 1.017 1.00 97.81 105 ALA A N 1
ATOM 865 C CA . ALA A 1 105 ? 1.735 -5.605 -0.061 1.00 97.81 105 ALA A CA 1
ATOM 866 C C . ALA A 1 105 ? 2.551 -4.766 -1.064 1.00 97.81 105 ALA A C 1
ATOM 868 O O . ALA A 1 105 ? 2.277 -4.821 -2.264 1.00 97.81 105 ALA A O 1
ATOM 869 N N . MET A 1 106 ? 3.554 -4.006 -0.604 1.00 97.75 106 MET A N 1
ATOM 870 C CA . MET A 1 106 ? 4.458 -3.261 -1.494 1.00 97.75 106 MET A CA 1
ATOM 871 C C . MET A 1 106 ? 5.391 -4.190 -2.283 1.00 97.75 106 MET A C 1
ATOM 873 O O . MET A 1 106 ? 5.630 -3.943 -3.464 1.00 97.75 106 MET A O 1
ATOM 877 N N . LYS A 1 107 ? 5.880 -5.278 -1.671 1.00 97.62 107 LYS A N 1
ATOM 878 C CA . LYS A 1 107 ? 6.673 -6.308 -2.367 1.00 97.62 107 LYS A CA 1
ATOM 879 C C . LYS A 1 107 ? 5.847 -7.034 -3.426 1.00 97.62 107 LYS A C 1
ATOM 881 O O . LYS A 1 107 ? 6.278 -7.115 -4.569 1.00 97.62 107 LYS A O 1
ATOM 886 N N . ALA A 1 108 ? 4.633 -7.455 -3.076 1.00 97.44 108 ALA A N 1
ATOM 887 C CA . ALA A 1 108 ? 3.687 -8.043 -4.020 1.00 97.44 108 ALA A CA 1
ATOM 888 C C . ALA A 1 108 ? 3.437 -7.105 -5.214 1.00 97.44 108 ALA A C 1
ATOM 890 O O . ALA A 1 108 ? 3.450 -7.533 -6.361 1.00 97.44 108 ALA A O 1
ATOM 891 N N . GLY A 1 109 ? 3.284 -5.802 -4.957 1.00 96.44 109 GLY A N 1
ATOM 892 C CA . GLY A 1 109 ? 3.125 -4.799 -6.008 1.00 96.44 109 GLY A CA 1
ATOM 893 C C . GLY A 1 109 ? 4.345 -4.615 -6.920 1.00 96.44 109 GLY A C 1
ATOM 894 O O . GLY A 1 109 ? 4.172 -4.342 -8.106 1.00 96.44 109 GLY A O 1
ATOM 895 N N . MET A 1 110 ? 5.565 -4.781 -6.394 1.00 95.00 110 MET A N 1
ATOM 896 C CA . MET A 1 110 ? 6.800 -4.720 -7.191 1.00 95.00 110 MET A CA 1
ATOM 897 C C . MET A 1 110 ? 6.890 -5.860 -8.203 1.00 95.00 110 MET A C 1
ATOM 899 O O . MET A 1 110 ? 7.276 -5.627 -9.343 1.00 95.00 110 MET A O 1
ATOM 903 N N . GLU A 1 111 ? 6.499 -7.064 -7.799 1.00 96.56 111 GLU A N 1
ATOM 904 C CA . GLU A 1 111 ? 6.506 -8.239 -8.673 1.00 9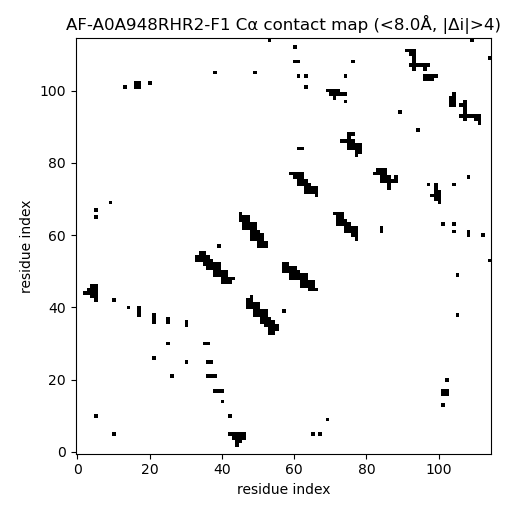6.56 111 GLU A CA 1
ATOM 905 C C . GLU A 1 111 ? 5.332 -8.234 -9.656 1.00 96.56 111 GLU A C 1
ATOM 907 O O . GLU A 1 111 ? 5.508 -8.523 -10.840 1.00 96.56 111 GLU A O 1
ATOM 912 N N . ALA A 1 112 ? 4.133 -7.871 -9.188 1.00 95.62 112 ALA A N 1
ATOM 913 C CA . ALA A 1 112 ? 2.934 -7.828 -10.023 1.00 95.62 112 ALA A CA 1
ATOM 914 C C . ALA A 1 112 ? 3.075 -6.809 -11.160 1.00 95.62 112 ALA A C 1
ATOM 916 O O . ALA A 1 112 ? 2.630 -7.048 -12.285 1.00 95.62 112 ALA A O 1
ATOM 917 N N . TYR A 1 113 ? 3.710 -5.675 -10.854 1.00 93.50 113 TYR A N 1
ATOM 918 C CA . TYR A 1 113 ? 3.947 -4.576 -11.774 1.00 93.50 113 TYR A CA 1
ATOM 919 C C . TYR A 1 113 ? 5.427 -4.184 -11.700 1.00 93.50 113 TYR A C 1
ATOM 921 O O . TYR A 1 113 ? 5.779 -3.352 -10.870 1.00 93.50 113 TYR A O 1
ATOM 929 N N . PRO A 1 114 ? 6.320 -4.752 -12.521 1.00 88.94 114 PRO A N 1
ATOM 930 C CA . PRO A 1 114 ? 7.712 -4.307 -12.579 1.00 88.94 114 PRO A CA 1
ATOM 931 C C . PRO A 1 114 ? 7.835 -2.934 -13.267 1.00 88.94 114 PRO A C 1
ATOM 933 O O . PRO A 1 114 ? 6.992 -2.584 -14.097 1.00 88.94 114 PRO A O 1
ATOM 936 N N . ILE A 1 115 ? 8.873 -2.174 -12.898 1.00 80.62 115 ILE A N 1
ATOM 937 C CA . ILE A 1 115 ? 9.240 -0.866 -13.483 1.00 80.62 115 ILE A CA 1
ATOM 938 C C . ILE A 1 115 ? 10.170 -1.073 -14.680 1.00 80.62 115 ILE A C 1
ATOM 940 O O . ILE A 1 115 ? 11.072 -1.935 -14.567 1.00 80.62 115 ILE A O 1
#

Foldseek 3Di:
DPQAFQDPVLVVVLVVLQVVLLCVPPVDPVLVVQPRWGWDWDGDRQKTWIFIRRRNDTHTAWMWGHPPDQFQTQIFGQDPVVRGTHSPDCPAFLSVLPRRHSSSSVSSSCGRDPD

Radius of gyration: 13.92 Å; Cα contacts (8 Å, |Δi|>4): 193; chains: 1; bounding box: 43×28×32 Å

M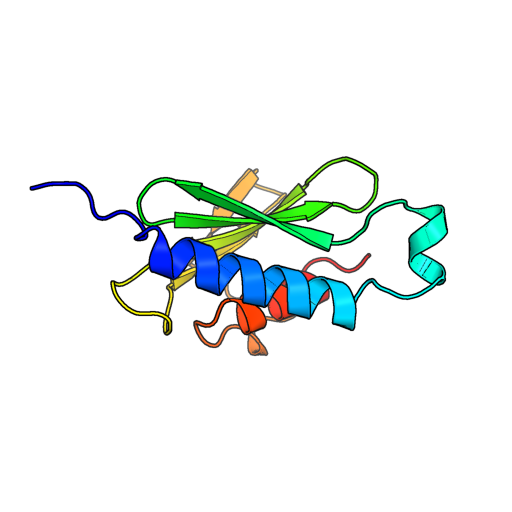ean predicted aligned error: 4.11 Å

Sequence (115 aa):
MPKPSIPPEVQAEVQKIIDEFNRENFSDDEFKEFGVVGYSARFKGKYLYLDRDEYGKPSPICRLTWNGALDDWDFAIYKYSDNCYDPEEWFFPGEEYVDGTVTGAMKAGMEAYPI

pLDDT: mean 91.36, std 9.41, range [52.28, 98.38]

Solvent-accessible surface area (backbone atoms only — not comparable to full-atom values): 6548 Å² total; per-residue (Å²): 129,83,78,69,51,68,48,70,70,56,51,51,54,52,49,52,54,46,56,50,51,30,56,75,76,44,66,53,75,83,39,60,86,42,46,70,42,36,70,46,86,46,80,57,56,34,32,42,35,40,25,39,22,59,69,83,53,73,40,79,39,33,36,36,35,60,74,86,61,94,53,65,26,51,61,16,45,44,39,80,92,76,75,42,70,35,67,83,68,78,88,56,54,36,55,92,35,63,70,27,36,73,67,25,48,52,51,16,39,46,53,57,52,71,133

Secondary structure (DSSP, 8-state):
-PPP---HHHHHHHHHHHHHHHHHHS-SGGGGGT-S-EEEEEEETTEEEEEEESSSS-EEEEEEE--SSSS-PEEEEEETTTTEEESS---STTGGG-SSSHHHHHHHHHHHS--

Nearest PDB structures (foldseek):
  2mo5-assembly1_A  TM=3.224E-01  e=1.713E+00  Homo sapiens
  6u5v-assembly1_B  TM=4.431E-01  e=4.706E+00  Candida albicans
  8vzx-assembly4_D  TM=3.510E-01  e=5.339E+00  Homo sapiens